Protein AF-A0A059A2Z6-F1 (afdb_monomer_lite)

Structure (mmCIF, N/CA/C/O backbone):
data_AF-A0A059A2Z6-F1
#
_entry.id   AF-A0A059A2Z6-F1
#
loop_
_atom_site.group_PDB
_atom_site.id
_atom_site.type_symbol
_atom_site.label_atom_id
_atom_site.label_alt_id
_atom_site.label_comp_id
_atom_site.label_asym_id
_atom_site.label_entity_id
_atom_site.label_seq_id
_atom_site.pdbx_PDB_ins_code
_atom_site.Cartn_x
_atom_site.Cartn_y
_atom_site.Cartn_z
_atom_site.occupancy
_atom_site.B_iso_or_equiv
_atom_site.auth_seq_id
_atom_site.auth_comp_id
_atom_site.auth_asym_id
_atom_site.auth_atom_id
_atom_site.pdbx_PDB_model_num
ATOM 1 N N . VAL A 1 1 ? 1.354 -8.937 13.879 1.00 47.44 1 VAL A N 1
ATOM 2 C CA . VAL A 1 1 ? 1.872 -7.992 12.857 1.00 47.44 1 VAL A CA 1
ATOM 3 C C . VAL A 1 1 ? 2.363 -6.751 13.566 1.00 47.44 1 VAL A C 1
ATOM 5 O O . VAL A 1 1 ? 1.602 -6.152 14.314 1.00 47.44 1 VAL A O 1
ATOM 8 N N . ASN A 1 2 ? 3.635 -6.414 13.398 1.00 46.47 2 ASN A N 1
ATOM 9 C CA . ASN A 1 2 ? 4.241 -5.277 14.074 1.00 46.47 2 ASN A CA 1
ATOM 10 C C . ASN A 1 2 ? 3.939 -3.980 13.314 1.00 46.47 2 ASN A C 1
ATOM 12 O O . ASN A 1 2 ? 4.102 -3.953 12.096 1.00 46.47 2 ASN A O 1
ATOM 16 N N . ALA A 1 3 ? 3.534 -2.911 14.006 1.00 49.19 3 ALA A N 1
ATOM 17 C CA . ALA A 1 3 ? 3.268 -1.623 13.366 1.00 49.19 3 ALA A CA 1
ATOM 18 C C . ALA A 1 3 ? 4.545 -1.077 12.713 1.00 49.19 3 ALA A C 1
ATOM 20 O O . ALA A 1 3 ? 5.536 -0.798 13.398 1.00 49.19 3 ALA A O 1
ATOM 21 N N . GLU A 1 4 ? 4.517 -0.926 11.391 1.00 58.28 4 GLU A N 1
ATOM 22 C CA . GLU A 1 4 ? 5.668 -0.497 10.611 1.00 58.28 4 GLU A CA 1
ATOM 23 C C . GLU A 1 4 ? 6.096 0.925 11.022 1.00 58.28 4 GLU A C 1
ATOM 25 O O . GLU A 1 4 ? 5.233 1.793 11.167 1.00 58.28 4 GLU A O 1
ATOM 30 N N . PRO A 1 5 ? 7.400 1.217 11.217 1.00 49.59 5 PRO A N 1
ATOM 31 C CA . PRO A 1 5 ? 7.840 2.497 11.786 1.00 49.59 5 PRO A CA 1
ATOM 32 C C . PRO A 1 5 ? 7.308 3.728 11.040 1.00 49.59 5 PRO A C 1
ATOM 34 O O . PRO A 1 5 ? 7.065 4.762 11.653 1.00 49.59 5 PRO A O 1
ATOM 37 N N . ARG A 1 6 ? 7.088 3.599 9.724 1.00 55.12 6 ARG A N 1
ATOM 38 C CA . ARG A 1 6 ? 6.582 4.666 8.846 1.00 55.12 6 ARG A CA 1
ATOM 39 C C . ARG A 1 6 ? 5.076 4.917 8.993 1.00 55.12 6 ARG A C 1
ATOM 41 O O . ARG A 1 6 ? 4.639 6.046 8.793 1.00 55.12 6 ARG A O 1
ATOM 48 N N . LEU A 1 7 ? 4.301 3.907 9.401 1.00 54.97 7 LEU A N 1
ATOM 49 C CA . LEU A 1 7 ? 2.871 4.051 9.710 1.00 54.97 7 LEU A CA 1
ATOM 50 C C . LEU A 1 7 ? 2.647 4.807 11.027 1.00 54.97 7 LEU A C 1
ATOM 52 O O . LEU A 1 7 ? 1.598 5.415 11.221 1.00 54.97 7 LEU A O 1
ATOM 56 N N . ARG A 1 8 ? 3.642 4.822 11.923 1.00 56.38 8 ARG A N 1
ATOM 57 C CA . ARG A 1 8 ? 3.562 5.548 13.201 1.00 56.38 8 ARG A CA 1
ATOM 58 C C . ARG A 1 8 ? 3.676 7.063 13.031 1.00 56.38 8 ARG A C 1
ATOM 60 O O . ARG A 1 8 ? 3.083 7.808 13.804 1.00 56.38 8 ARG A O 1
ATOM 67 N N . THR A 1 9 ? 4.429 7.514 12.028 1.00 55.09 9 THR A N 1
ATOM 68 C CA . THR A 1 9 ? 4.704 8.938 11.773 1.00 55.09 9 THR A CA 1
ATOM 69 C C . THR A 1 9 ? 3.816 9.556 10.691 1.00 55.09 9 THR A C 1
ATOM 71 O O . THR A 1 9 ? 3.847 10.770 10.538 1.00 55.09 9 THR A O 1
ATOM 74 N N . GLY A 1 10 ? 3.007 8.757 9.980 1.00 51.88 10 GLY A N 1
ATOM 75 C CA . GLY A 1 10 ? 1.972 9.256 9.064 1.00 51.88 10 GLY A CA 1
ATOM 76 C C . GLY A 1 10 ? 2.484 9.731 7.702 1.00 51.88 10 GLY A C 1
ATOM 77 O O . GLY A 1 10 ? 2.042 10.764 7.212 1.00 51.88 10 GLY A O 1
ATOM 78 N N . PHE A 1 11 ? 3.420 9.012 7.077 1.00 58.69 11 PHE A N 1
ATOM 79 C CA . PHE A 1 11 ? 3.908 9.404 5.751 1.00 58.69 11 PHE A CA 1
ATOM 80 C C . PHE A 1 11 ? 2.997 8.894 4.632 1.00 58.69 11 PHE A C 1
ATOM 82 O O . PHE A 1 11 ? 3.189 7.792 4.122 1.00 58.69 11 PHE A O 1
ATOM 89 N N . PHE A 1 12 ? 2.061 9.741 4.212 1.00 73.62 12 PHE A N 1
ATOM 90 C CA . PHE A 1 12 ? 1.531 9.725 2.853 1.00 73.62 12 PHE A CA 1
ATOM 91 C C . PHE A 1 12 ? 1.995 11.013 2.188 1.00 73.62 12 PHE A C 1
ATOM 93 O O . PHE A 1 12 ? 1.642 12.100 2.636 1.00 73.62 12 PHE A O 1
ATOM 100 N N . SER A 1 13 ? 2.833 10.893 1.165 1.00 84.00 13 SER A N 1
ATOM 101 C CA . SER A 1 13 ? 3.281 12.033 0.374 1.00 84.00 13 SER A CA 1
ATOM 102 C C . SER A 1 13 ? 2.698 11.920 -1.021 1.00 84.00 13 SER A C 1
ATOM 104 O O . SER A 1 13 ? 2.691 10.844 -1.616 1.00 84.00 13 SER A O 1
ATOM 106 N N . PHE A 1 14 ? 2.233 13.042 -1.543 1.00 88.50 14 PHE A N 1
ATOM 107 C CA . PHE A 1 14 ? 1.784 13.178 -2.911 1.00 88.50 14 PHE A CA 1
ATOM 108 C C . PHE A 1 14 ? 2.864 13.860 -3.736 1.00 88.50 14 PHE A C 1
ATOM 110 O O . PHE A 1 14 ? 3.376 14.912 -3.348 1.00 88.50 14 PHE A O 1
ATOM 117 N N . LEU A 1 15 ? 3.163 13.277 -4.890 1.00 89.25 15 LEU A N 1
ATOM 118 C CA . LEU A 1 15 ? 4.023 13.860 -5.908 1.00 89.25 15 LEU A CA 1
ATOM 119 C C . LEU A 1 15 ? 3.230 13.969 -7.206 1.00 89.25 15 LEU A C 1
ATOM 121 O O . LEU A 1 15 ? 2.569 13.014 -7.609 1.00 89.25 15 LEU A O 1
ATOM 125 N N . GLN A 1 16 ? 3.328 15.116 -7.872 1.00 87.50 16 GLN A N 1
ATOM 126 C CA . GLN A 1 16 ? 2.891 15.262 -9.258 1.00 87.50 16 GLN A CA 1
ATOM 127 C C . GLN A 1 16 ? 4.102 15.474 -10.146 1.00 87.50 16 GLN A C 1
ATOM 129 O O . GLN A 1 16 ? 5.016 16.210 -9.784 1.00 87.50 16 GLN A O 1
ATOM 134 N N . SER A 1 17 ? 4.074 14.897 -11.347 1.00 87.56 17 SER A N 1
ATOM 135 C CA . SER A 1 17 ? 5.140 15.118 -12.327 1.00 87.56 17 SER A CA 1
ATOM 136 C C . SER A 1 17 ? 5.313 16.600 -12.672 1.00 87.56 17 SER A C 1
ATOM 138 O O . SER A 1 17 ? 6.428 17.023 -12.933 1.00 87.56 17 SER A O 1
ATOM 140 N N . SER A 1 18 ? 4.240 17.398 -12.639 1.00 89.44 18 SER A N 1
ATOM 141 C CA . SER A 1 18 ? 4.289 18.850 -12.864 1.00 89.44 18 SER A CA 1
ATOM 142 C C . SER A 1 18 ? 5.036 19.622 -11.771 1.00 89.44 18 SER A C 1
ATOM 144 O O . SER A 1 18 ? 5.461 20.746 -12.011 1.00 89.44 18 SER A O 1
ATOM 146 N N . MET A 1 19 ? 5.205 19.036 -10.580 1.00 86.88 19 MET A N 1
ATOM 147 C CA . MET A 1 19 ? 5.976 19.615 -9.472 1.00 86.88 19 MET A CA 1
ATOM 148 C C . MET A 1 19 ? 7.471 19.281 -9.567 1.00 86.88 19 MET A C 1
ATOM 150 O O . MET A 1 19 ? 8.264 19.803 -8.786 1.00 86.88 19 MET A O 1
ATOM 154 N N . LEU A 1 20 ? 7.855 18.387 -10.482 1.00 91.56 20 LEU A N 1
ATOM 155 C CA . LEU A 1 20 ? 9.206 17.856 -10.589 1.00 91.56 20 LEU A CA 1
ATOM 156 C C . LEU A 1 20 ? 9.884 18.375 -11.852 1.00 91.56 20 LEU A C 1
ATOM 158 O O . LEU A 1 20 ? 9.340 18.311 -12.953 1.00 91.56 20 LEU A O 1
ATOM 162 N N . ALA A 1 21 ? 11.125 18.829 -11.701 1.00 91.75 21 ALA A N 1
ATOM 163 C CA . ALA A 1 21 ? 11.986 19.018 -12.855 1.00 91.75 21 ALA A CA 1
ATOM 164 C C . ALA A 1 21 ? 12.407 17.637 -13.397 1.00 91.75 21 ALA A C 1
ATOM 166 O O . ALA A 1 21 ? 12.657 16.740 -12.585 1.00 91.75 21 ALA A O 1
ATOM 167 N N . PRO A 1 22 ? 12.573 17.450 -14.721 1.00 91.75 22 PRO A N 1
ATOM 168 C CA . PRO A 1 22 ? 12.919 16.147 -15.302 1.00 91.75 22 PRO A CA 1
ATOM 169 C C . PRO A 1 22 ? 14.149 15.478 -14.669 1.00 91.75 22 PRO A C 1
ATOM 171 O O . PRO A 1 22 ? 14.171 14.270 -14.477 1.00 91.75 22 PRO A O 1
ATOM 174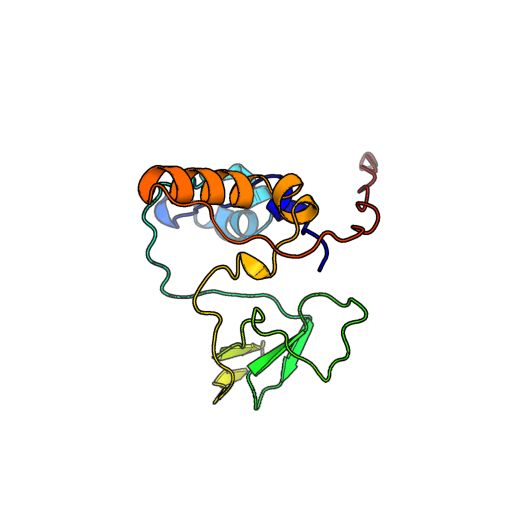 N N . HIS A 1 23 ? 15.145 16.271 -14.266 1.00 92.75 23 HIS A N 1
ATOM 175 C CA . HIS A 1 23 ? 16.377 15.785 -13.633 1.00 92.75 23 HIS A CA 1
ATOM 1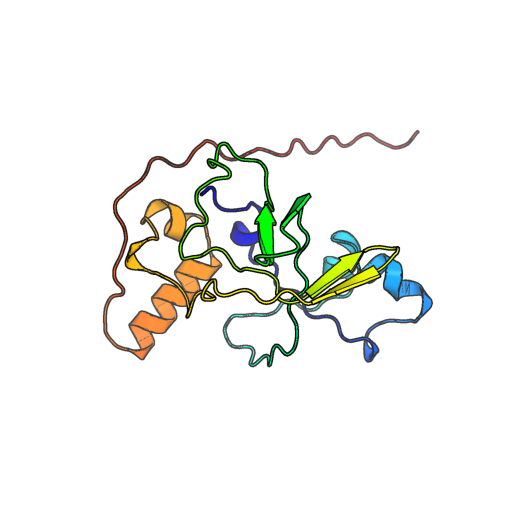76 C C . HIS A 1 23 ? 16.213 15.362 -12.160 1.00 92.75 23 HIS A C 1
ATOM 178 O O . HIS A 1 23 ? 17.131 14.791 -11.586 1.00 92.75 23 HIS A O 1
ATOM 184 N N . SER A 1 24 ? 15.077 15.670 -11.528 1.00 92.88 24 SER A N 1
ATOM 185 C CA . SER A 1 24 ? 14.806 15.373 -10.111 1.00 92.88 24 SER A CA 1
ATOM 186 C C . SER A 1 24 ? 13.960 14.116 -9.895 1.00 92.88 24 SER A C 1
ATOM 188 O O . SER A 1 24 ? 13.736 13.729 -8.750 1.00 92.88 24 SER A O 1
ATOM 190 N N . VAL A 1 25 ? 13.494 13.471 -10.972 1.00 92.00 25 VAL A N 1
ATOM 191 C CA . VAL A 1 25 ? 12.565 12.330 -10.902 1.00 92.00 25 VAL A CA 1
ATOM 192 C C . VAL A 1 25 ? 13.170 11.163 -10.119 1.00 92.00 25 VAL A C 1
ATOM 194 O O . VAL A 1 25 ? 12.535 10.663 -9.191 1.00 92.00 25 VAL A O 1
ATOM 197 N N . ASP A 1 26 ? 14.418 10.796 -10.408 1.00 91.75 26 ASP A N 1
ATOM 198 C CA . ASP A 1 26 ? 15.099 9.694 -9.718 1.00 91.75 26 ASP A CA 1
ATOM 199 C C . ASP A 1 26 ? 15.281 9.978 -8.221 1.00 91.75 26 ASP A C 1
ATOM 201 O O . ASP A 1 26 ? 15.036 9.109 -7.380 1.00 91.75 26 ASP A O 1
ATOM 205 N N . GLU A 1 27 ? 15.646 11.216 -7.862 1.00 93.06 27 GLU A N 1
ATOM 206 C CA . GLU A 1 27 ? 15.748 11.631 -6.459 1.00 93.06 27 GLU A CA 1
ATOM 207 C C . GLU A 1 27 ? 14.375 11.547 -5.778 1.00 93.06 27 GLU A C 1
ATOM 209 O O . GLU A 1 27 ? 14.272 10.997 -4.677 1.00 93.06 27 GLU A O 1
ATOM 214 N N . ALA A 1 28 ? 13.318 12.038 -6.432 1.00 91.50 28 ALA A N 1
ATOM 215 C CA . ALA A 1 28 ? 11.952 12.063 -5.913 1.00 91.50 28 ALA A CA 1
ATOM 216 C C . ALA A 1 28 ? 11.381 10.661 -5.630 1.00 91.50 28 ALA A C 1
ATOM 218 O O . ALA A 1 28 ? 10.573 10.511 -4.712 1.00 91.50 28 ALA A O 1
ATOM 219 N N . CYS A 1 29 ? 11.847 9.627 -6.336 1.00 88.56 29 CYS A N 1
ATOM 220 C CA . CYS A 1 29 ? 11.500 8.226 -6.076 1.00 88.56 29 CYS A CA 1
ATOM 221 C C . CYS A 1 29 ? 12.176 7.627 -4.824 1.00 88.56 29 CYS A C 1
ATOM 223 O O . CYS A 1 29 ? 11.866 6.500 -4.431 1.00 88.56 29 CYS A O 1
ATOM 225 N N . THR A 1 30 ? 13.078 8.354 -4.156 1.00 88.38 30 THR A N 1
ATOM 226 C CA . THR A 1 30 ? 13.700 7.919 -2.896 1.00 88.38 30 THR A CA 1
ATOM 227 C C . THR A 1 30 ? 12.901 8.370 -1.671 1.00 88.38 30 THR A C 1
ATOM 229 O O . THR A 1 30 ? 12.128 9.325 -1.711 1.00 88.38 30 THR A O 1
ATOM 232 N N . SER A 1 31 ? 13.140 7.749 -0.509 1.00 83.38 31 SER A N 1
ATOM 233 C CA . SER A 1 31 ? 12.490 8.189 0.736 1.00 83.38 31 SER A CA 1
ATOM 234 C C . SER A 1 31 ? 12.883 9.598 1.185 1.00 83.38 31 SER A C 1
ATOM 236 O O . SER A 1 31 ? 12.148 10.207 1.954 1.00 83.38 31 SER A O 1
ATOM 238 N N . VAL A 1 32 ? 14.055 10.086 0.769 1.00 86.19 32 VAL A N 1
ATOM 239 C CA . VAL A 1 32 ? 14.504 11.451 1.078 1.00 86.19 32 VAL A CA 1
ATOM 240 C C . VAL A 1 32 ? 13.868 12.428 0.096 1.00 86.19 32 VAL A C 1
ATOM 242 O O . VAL A 1 32 ? 13.287 13.423 0.522 1.00 86.19 32 VAL A O 1
ATOM 245 N N . GLY A 1 33 ? 13.894 12.112 -1.200 1.00 90.38 33 GLY A N 1
ATOM 246 C CA . GLY A 1 33 ? 13.287 12.958 -2.221 1.00 90.38 33 GLY A CA 1
ATOM 247 C C . GLY A 1 33 ? 11.777 13.092 -2.060 1.00 90.38 33 GLY A C 1
ATOM 248 O O . GLY A 1 33 ? 11.270 14.204 -2.125 1.00 90.38 33 GLY A O 1
ATOM 249 N N . VAL A 1 34 ? 11.048 12.022 -1.730 1.00 86.88 34 VAL A N 1
ATOM 250 C CA . VAL A 1 34 ? 9.596 12.121 -1.489 1.00 86.88 34 VAL A CA 1
ATOM 251 C C . VAL A 1 34 ? 9.251 13.026 -0.294 1.00 86.88 34 VAL A C 1
ATOM 253 O O . VAL A 1 34 ? 8.193 13.649 -0.277 1.00 86.88 34 VAL A O 1
ATOM 256 N N . ALA A 1 35 ? 10.139 13.136 0.700 1.00 85.31 35 ALA A N 1
ATOM 257 C CA . ALA A 1 35 ? 9.968 14.054 1.827 1.00 85.31 35 ALA A CA 1
ATOM 258 C C . ALA A 1 35 ? 10.332 15.506 1.469 1.00 85.31 35 ALA A C 1
ATOM 260 O O . ALA A 1 35 ? 9.817 16.433 2.085 1.00 85.31 35 ALA A O 1
ATOM 261 N N . LYS A 1 36 ? 11.222 15.695 0.488 1.00 89.00 36 LYS A N 1
ATOM 262 C CA . LYS A 1 36 ? 11.686 17.000 -0.002 1.00 89.00 36 LYS A CA 1
ATOM 263 C C . LYS A 1 36 ? 10.720 17.619 -1.014 1.00 89.00 36 LYS A C 1
ATOM 265 O O . LYS A 1 36 ? 10.429 18.805 -0.929 1.00 89.00 36 LYS A O 1
ATOM 270 N N . TYR A 1 37 ? 10.255 16.822 -1.972 1.00 90.06 37 TYR A N 1
ATOM 271 C CA . TYR A 1 37 ? 9.442 17.271 -3.105 1.00 90.06 37 TYR A CA 1
ATOM 272 C C . TYR A 1 37 ? 7.948 16.996 -2.923 1.00 90.06 37 TYR A C 1
ATOM 274 O O . TYR A 1 37 ? 7.121 17.611 -3.591 1.00 90.06 37 TYR A O 1
ATOM 282 N N . GLY A 1 38 ? 7.591 16.044 -2.059 1.00 89.12 38 GLY A N 1
ATOM 283 C CA . GLY A 1 38 ? 6.205 15.645 -1.858 1.00 89.12 38 GLY A CA 1
ATOM 284 C C . GLY A 1 38 ? 5.467 16.573 -0.906 1.00 89.12 38 GLY A C 1
ATOM 285 O O . GLY A 1 38 ? 6.033 17.068 0.067 1.00 89.12 38 GLY A O 1
ATOM 286 N N . ARG A 1 39 ? 4.165 16.746 -1.142 1.00 87.19 39 ARG A N 1
ATOM 287 C CA . ARG A 1 39 ? 3.262 17.340 -0.147 1.00 87.19 39 ARG A CA 1
ATOM 288 C C . ARG A 1 39 ? 2.682 16.240 0.748 1.00 87.19 39 ARG A C 1
ATOM 290 O O . ARG A 1 39 ? 2.322 15.187 0.222 1.00 87.19 39 ARG A O 1
ATOM 297 N N . PRO A 1 40 ? 2.551 16.443 2.065 1.00 84.06 40 PRO A N 1
ATOM 298 C CA . PRO A 1 40 ? 1.851 15.489 2.915 1.00 84.06 40 PRO A CA 1
ATOM 299 C C . PRO A 1 40 ? 0.365 15.403 2.533 1.00 84.06 40 PRO A C 1
ATOM 301 O O . PRO A 1 40 ? -0.250 16.400 2.154 1.00 84.06 40 PRO A O 1
ATOM 304 N N . ILE A 1 41 ? -0.204 14.207 2.651 1.00 85.00 41 ILE A N 1
ATOM 305 C CA . ILE A 1 41 ? -1.627 13.913 2.467 1.00 85.00 41 ILE A CA 1
ATOM 306 C C . ILE A 1 41 ? -2.250 13.619 3.834 1.00 85.00 41 ILE A C 1
ATOM 308 O O . ILE A 1 41 ? -1.729 12.802 4.596 1.00 85.00 41 ILE A O 1
ATOM 312 N N . GLY A 1 42 ? -3.382 14.264 4.123 1.00 82.12 42 GLY A N 1
ATOM 313 C CA . GLY A 1 42 ? -4.221 13.973 5.289 1.00 82.12 42 GLY A CA 1
ATOM 314 C C . GLY A 1 42 ? -5.409 13.062 4.962 1.00 82.12 42 GLY A C 1
ATOM 315 O O . GLY A 1 42 ? -5.688 12.775 3.801 1.00 82.12 42 GLY A O 1
ATOM 316 N N . LEU A 1 43 ? -6.150 12.647 5.995 1.00 83.62 43 LEU A N 1
ATOM 317 C CA . LEU A 1 43 ? -7.341 11.787 5.866 1.00 83.62 43 LEU A CA 1
ATOM 318 C C . LEU A 1 43 ? -8.525 12.439 5.131 1.00 83.62 43 LEU A C 1
ATOM 320 O O . LEU A 1 43 ? -9.454 11.740 4.735 1.00 83.62 43 LEU A O 1
ATOM 324 N N . ASP A 1 44 ? -8.521 13.763 4.984 1.00 83.75 44 ASP A N 1
ATOM 325 C CA . ASP A 1 44 ? -9.587 14.516 4.309 1.00 83.75 44 ASP A CA 1
ATOM 326 C C . ASP A 1 44 ? -9.348 14.669 2.800 1.00 83.75 44 ASP A C 1
ATOM 328 O O . ASP A 1 44 ? -10.230 15.117 2.065 1.00 83.75 44 ASP A O 1
ATOM 332 N N . GLU A 1 45 ? -8.158 14.298 2.324 1.00 85.50 45 GLU A N 1
ATOM 333 C CA . GLU A 1 45 ? -7.812 14.390 0.914 1.00 85.50 45 GLU A CA 1
ATOM 334 C C . GLU A 1 45 ? -8.602 13.354 0.102 1.00 85.50 45 GLU A C 1
ATOM 336 O O . GLU A 1 45 ? -8.593 12.156 0.389 1.00 85.50 45 GLU A O 1
ATOM 341 N N . LYS A 1 46 ? -9.256 13.805 -0.968 1.00 85.25 46 LYS A N 1
ATOM 342 C CA . LYS A 1 46 ? -9.980 12.922 -1.885 1.00 85.25 46 LYS A CA 1
ATOM 343 C C . LYS A 1 46 ? -9.046 12.474 -3.002 1.00 85.25 46 LYS A C 1
ATOM 345 O O . LYS A 1 46 ? -8.821 13.213 -3.956 1.00 85.25 46 LYS A O 1
ATOM 350 N N . ILE A 1 47 ? -8.514 11.260 -2.886 1.00 86.56 47 ILE A N 1
ATOM 351 C CA . ILE A 1 47 ? -7.613 10.666 -3.880 1.00 86.56 47 ILE A CA 1
ATOM 352 C C . ILE A 1 47 ? -8.305 9.488 -4.560 1.00 86.56 47 ILE A C 1
ATOM 354 O O . ILE A 1 47 ? -8.789 8.573 -3.896 1.00 86.56 47 ILE A O 1
ATOM 358 N N . LYS A 1 48 ? -8.303 9.488 -5.894 1.00 89.56 48 LYS A N 1
ATOM 359 C CA . LYS A 1 48 ? -8.619 8.300 -6.688 1.00 89.56 48 LYS A CA 1
ATOM 360 C C . LYS A 1 48 ? -7.335 7.496 -6.887 1.00 89.56 48 LYS A C 1
ATOM 362 O O . LYS A 1 48 ? -6.335 8.045 -7.342 1.00 89.56 48 LYS A O 1
ATOM 367 N N . VAL A 1 49 ? -7.362 6.214 -6.536 1.00 89.62 49 VAL A N 1
ATOM 368 C CA . VAL A 1 49 ? -6.233 5.298 -6.733 1.00 89.62 49 VAL A CA 1
ATOM 369 C C . VAL A 1 49 ? -6.557 4.376 -7.901 1.00 89.62 49 VAL A C 1
ATOM 371 O O . VAL A 1 49 ? -7.445 3.538 -7.789 1.00 89.62 49 VAL A O 1
ATOM 374 N N . ASP A 1 50 ? -5.840 4.537 -9.012 1.00 93.31 50 ASP A N 1
ATOM 375 C CA . ASP A 1 50 ? -5.988 3.674 -10.192 1.00 93.31 50 ASP A CA 1
ATOM 376 C C . ASP A 1 50 ? -5.032 2.466 -10.156 1.00 93.31 50 ASP A C 1
ATOM 378 O O . ASP A 1 50 ? -5.342 1.408 -10.697 1.00 93.31 50 ASP A O 1
ATOM 382 N N . LEU A 1 51 ? -3.876 2.605 -9.497 1.00 93.56 51 LEU A N 1
ATOM 383 C CA . LEU A 1 51 ? -2.854 1.563 -9.388 1.00 93.56 51 LEU A CA 1
ATOM 384 C C . LEU A 1 51 ? -2.137 1.647 -8.038 1.00 93.56 51 LEU A C 1
ATOM 386 O O . LEU A 1 51 ? -1.805 2.733 -7.565 1.00 93.56 51 LEU A O 1
ATOM 390 N N . ILE A 1 52 ? -1.838 0.486 -7.454 1.00 92.12 52 ILE A N 1
ATOM 391 C CA . ILE A 1 52 ? -0.977 0.362 -6.277 1.00 92.12 52 ILE A CA 1
ATOM 392 C C . ILE A 1 52 ? 0.254 -0.448 -6.676 1.00 92.12 52 ILE A C 1
ATOM 394 O O . ILE A 1 52 ? 0.139 -1.597 -7.096 1.00 92.12 52 ILE A O 1
ATOM 398 N N . VAL A 1 53 ? 1.438 0.140 -6.510 1.00 92.50 53 VAL A N 1
ATOM 399 C CA . VAL A 1 53 ? 2.712 -0.563 -6.695 1.00 92.50 53 VAL A CA 1
ATOM 400 C C . VAL A 1 53 ? 3.233 -0.979 -5.329 1.00 92.50 53 VAL A C 1
ATOM 402 O O . VAL A 1 53 ? 3.443 -0.136 -4.457 1.00 92.50 53 VAL A O 1
ATOM 405 N N . ILE A 1 54 ? 3.448 -2.281 -5.137 1.00 89.94 54 ILE A N 1
ATOM 406 C CA . ILE A 1 54 ? 3.913 -2.817 -3.859 1.00 89.94 54 ILE A CA 1
ATOM 407 C C . ILE A 1 54 ? 5.170 -3.656 -4.064 1.00 89.94 54 ILE A C 1
ATOM 409 O O . ILE A 1 54 ? 5.154 -4.673 -4.755 1.00 89.94 54 ILE A O 1
ATOM 413 N N . GLY A 1 55 ? 6.260 -3.253 -3.411 1.00 88.56 55 GLY A N 1
ATOM 414 C CA . GLY A 1 55 ? 7.486 -4.046 -3.366 1.00 88.56 55 GLY A CA 1
ATOM 415 C C . GLY A 1 55 ? 7.272 -5.355 -2.603 1.00 88.56 55 GLY A C 1
ATOM 416 O O . GLY A 1 55 ? 6.662 -5.361 -1.529 1.00 88.56 55 GLY A O 1
ATOM 417 N N . SER A 1 56 ? 7.779 -6.457 -3.152 1.00 89.00 56 SER A N 1
ATOM 418 C CA . SER A 1 56 ? 7.703 -7.804 -2.572 1.00 89.00 56 SER A CA 1
ATOM 419 C C . SER A 1 56 ? 9.090 -8.447 -2.595 1.00 89.00 56 SER A C 1
ATOM 421 O O . SER A 1 56 ? 9.852 -8.204 -3.526 1.00 89.00 56 SER A O 1
ATOM 423 N N . VAL A 1 57 ? 9.413 -9.265 -1.591 1.00 88.88 57 VAL A N 1
ATOM 424 C CA . VAL A 1 57 ? 10.629 -10.099 -1.586 1.00 88.88 57 VAL A CA 1
ATOM 425 C C . VAL A 1 57 ? 10.442 -11.299 -2.508 1.00 88.88 57 VAL A C 1
ATOM 427 O O . VAL A 1 57 ? 11.330 -11.627 -3.287 1.00 88.88 57 VAL A O 1
ATOM 430 N N . ALA A 1 58 ? 9.271 -11.930 -2.440 1.00 89.00 58 ALA A N 1
ATOM 431 C CA . ALA A 1 58 ? 8.887 -13.026 -3.317 1.00 89.00 58 ALA A CA 1
ATOM 432 C C . ALA A 1 58 ? 7.401 -12.925 -3.671 1.00 89.00 58 ALA A C 1
ATOM 434 O O . ALA A 1 58 ? 6.607 -12.369 -2.906 1.00 89.00 58 ALA A O 1
ATOM 435 N N . VAL A 1 59 ? 7.037 -13.470 -4.828 1.00 91.62 59 VAL A N 1
ATOM 436 C CA . VAL A 1 59 ? 5.658 -13.559 -5.318 1.00 91.62 59 VAL A CA 1
ATOM 437 C C . VAL A 1 59 ? 5.437 -14.916 -5.975 1.00 91.62 59 VAL A C 1
ATOM 439 O O . VAL A 1 59 ? 6.336 -15.441 -6.630 1.00 91.62 59 VAL A O 1
ATOM 442 N N . ASP A 1 60 ? 4.246 -15.476 -5.811 1.00 91.38 60 ASP A N 1
ATOM 443 C CA . ASP A 1 60 ? 3.801 -16.645 -6.559 1.00 91.38 60 ASP A CA 1
ATOM 444 C C . ASP A 1 60 ? 3.161 -16.180 -7.880 1.00 91.38 60 ASP A C 1
ATOM 446 O O . ASP A 1 60 ? 2.121 -15.513 -7.852 1.00 91.38 60 ASP A O 1
ATOM 450 N N . PRO A 1 61 ? 3.734 -16.527 -9.048 1.00 92.69 61 PRO A N 1
ATOM 451 C CA . PRO A 1 61 ? 3.208 -16.100 -10.341 1.00 92.69 61 PRO A CA 1
ATOM 452 C C . PRO A 1 61 ? 1.841 -16.700 -10.689 1.00 92.69 61 PRO A C 1
ATOM 454 O O . PRO A 1 61 ? 1.165 -16.178 -11.572 1.00 92.69 61 PRO A O 1
ATOM 457 N N . ARG A 1 62 ? 1.417 -17.786 -10.028 1.00 89.88 62 ARG A N 1
ATOM 458 C CA . ARG A 1 62 ? 0.127 -18.438 -10.296 1.00 89.88 62 ARG A CA 1
ATOM 459 C C . ARG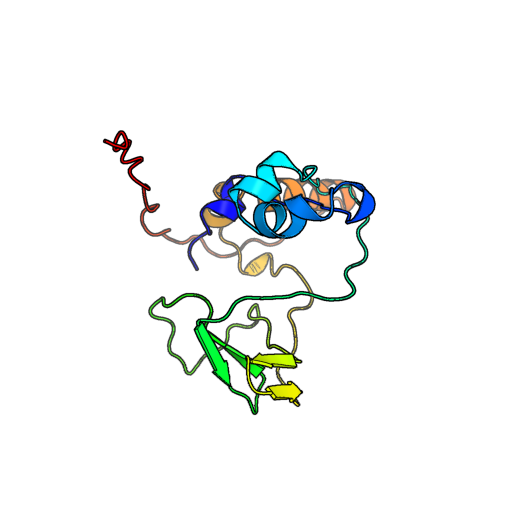 A 1 62 ? -0.993 -17.779 -9.508 1.00 89.88 62 ARG A C 1
ATOM 461 O O . ARG A 1 62 ? -2.044 -17.474 -10.061 1.00 89.88 62 ARG A O 1
ATOM 468 N N . THR A 1 63 ? -0.760 -17.579 -8.213 1.00 90.12 63 THR A N 1
ATOM 469 C CA . THR A 1 63 ? -1.792 -17.120 -7.276 1.00 90.12 63 THR A CA 1
ATOM 470 C C . THR A 1 63 ? -1.730 -15.625 -6.997 1.00 90.12 63 THR A C 1
ATOM 472 O O . THR A 1 63 ? -2.688 -15.083 -6.459 1.00 90.12 63 THR A O 1
ATOM 475 N N . GLY A 1 64 ? -0.627 -14.940 -7.309 1.00 91.62 64 GLY A N 1
ATOM 476 C CA . GLY A 1 64 ? -0.406 -13.553 -6.896 1.00 91.62 64 GLY A CA 1
ATOM 477 C C . GLY A 1 64 ? -0.157 -13.385 -5.395 1.00 91.62 64 GLY A C 1
ATOM 478 O O . GLY A 1 64 ? -0.075 -12.254 -4.913 1.00 91.62 64 GLY A O 1
ATOM 479 N N . ALA A 1 65 ? -0.017 -14.482 -4.641 1.00 90.56 65 ALA A N 1
ATOM 480 C CA . ALA A 1 65 ? 0.421 -14.435 -3.254 1.00 90.56 65 ALA A CA 1
ATOM 481 C C . ALA A 1 65 ? 1.793 -13.757 -3.167 1.00 90.56 65 ALA A C 1
ATOM 483 O O . ALA A 1 65 ? 2.668 -13.999 -4.001 1.00 90.56 65 ALA A O 1
ATOM 484 N N . ARG A 1 66 ? 2.000 -12.908 -2.159 1.00 88.94 66 ARG A N 1
ATOM 485 C CA . ARG A 1 66 ? 3.252 -12.164 -1.999 1.00 88.94 66 ARG A CA 1
ATOM 486 C C . ARG A 1 66 ? 3.797 -12.269 -0.587 1.00 88.94 66 ARG A C 1
ATOM 488 O O . ARG A 1 66 ? 3.055 -12.205 0.387 1.00 88.94 66 ARG A O 1
ATOM 495 N N . LEU A 1 67 ? 5.117 -12.330 -0.491 1.00 84.12 67 LEU A N 1
ATOM 496 C CA . LEU A 1 67 ? 5.862 -12.214 0.753 1.00 84.12 67 LEU A CA 1
ATOM 497 C C . LEU A 1 67 ? 6.568 -10.860 0.744 1.00 84.12 67 LEU A C 1
ATOM 499 O O . LEU A 1 67 ? 7.492 -10.625 -0.033 1.00 84.12 67 LEU A O 1
ATOM 503 N N . GLY A 1 68 ? 6.084 -9.937 1.574 1.00 74.44 68 GLY A N 1
ATOM 504 C CA . GLY A 1 68 ? 6.653 -8.596 1.693 1.00 74.44 68 GLY A CA 1
ATOM 505 C C . GLY A 1 68 ? 7.833 -8.566 2.656 1.00 74.44 68 GLY A C 1
ATOM 506 O O . GLY A 1 68 ? 8.976 -8.384 2.255 1.00 74.44 68 GLY A O 1
ATOM 507 N N . LYS A 1 69 ? 7.548 -8.735 3.946 1.00 67.25 69 LYS A N 1
ATOM 508 C CA . LYS A 1 69 ? 8.538 -8.667 5.020 1.00 67.25 69 LYS A CA 1
ATOM 509 C C . LYS A 1 69 ? 8.708 -10.048 5.625 1.00 67.25 69 LYS A C 1
ATOM 511 O O . LYS A 1 69 ? 7.720 -10.656 6.026 1.00 67.25 69 LYS A O 1
ATOM 516 N N . VAL A 1 70 ? 9.949 -10.521 5.694 1.00 54.59 70 VAL A N 1
ATOM 517 C CA . VAL A 1 70 ? 10.278 -11.799 6.329 1.00 54.59 70 VAL A CA 1
ATOM 518 C C . VAL A 1 70 ? 10.121 -11.625 7.841 1.00 54.59 70 VAL A C 1
ATOM 520 O O . VAL A 1 70 ? 11.005 -11.128 8.534 1.00 54.59 70 VAL A O 1
ATOM 523 N N . HIS A 1 71 ? 8.936 -11.946 8.335 1.00 54.62 71 HIS A N 1
ATOM 524 C CA . HIS A 1 71 ? 8.711 -12.336 9.721 1.00 54.62 71 HIS A CA 1
ATOM 525 C C . HIS A 1 71 ? 8.394 -13.833 9.717 1.00 54.62 71 HIS A C 1
ATOM 527 O O . HIS A 1 71 ? 8.121 -14.368 8.643 1.00 54.62 71 HIS A O 1
ATOM 533 N N . ASP A 1 72 ? 8.426 -14.492 10.878 1.00 46.88 72 ASP A N 1
ATOM 534 C CA . ASP A 1 72 ? 8.087 -15.916 11.063 1.00 46.88 72 ASP A CA 1
ATOM 535 C C . ASP A 1 72 ? 6.594 -16.197 10.785 1.00 46.88 72 ASP A C 1
ATOM 537 O O . ASP A 1 72 ? 5.840 -16.671 11.632 1.00 46.88 72 ASP A O 1
ATOM 541 N N . ILE A 1 73 ? 6.124 -15.814 9.603 1.00 53.12 73 ILE A N 1
ATOM 542 C CA . ILE A 1 73 ? 4.805 -16.103 9.078 1.00 53.12 73 ILE A CA 1
ATOM 543 C C . ILE A 1 73 ? 4.985 -17.395 8.287 1.00 53.12 73 ILE A C 1
ATOM 545 O O . ILE A 1 73 ? 5.796 -17.420 7.356 1.00 53.12 73 ILE A O 1
ATOM 549 N N . PRO A 1 74 ? 4.266 -18.472 8.641 1.00 53.56 74 PRO A N 1
ATOM 550 C CA . PRO A 1 74 ? 4.241 -19.666 7.820 1.00 53.56 74 PRO A CA 1
ATOM 551 C C . PRO A 1 74 ? 3.881 -19.263 6.391 1.00 53.56 74 PRO A C 1
ATOM 553 O O . PRO A 1 74 ? 2.831 -18.659 6.166 1.00 53.56 74 PRO A O 1
ATOM 556 N N . VAL A 1 75 ? 4.747 -19.607 5.434 1.00 52.03 75 VAL A N 1
ATOM 557 C CA . VAL A 1 75 ? 4.559 -19.341 3.992 1.00 52.03 75 VAL A CA 1
ATOM 558 C C . VAL A 1 75 ? 3.190 -19.845 3.502 1.00 52.03 75 VAL A C 1
ATOM 560 O O . VAL A 1 75 ? 2.642 -19.358 2.521 1.00 52.03 75 VAL A O 1
ATOM 563 N N . GLU A 1 76 ? 2.612 -20.786 4.244 1.00 55.72 76 GLU A N 1
ATOM 564 C CA . GLU A 1 76 ? 1.363 -21.486 3.980 1.00 55.72 76 GLU A CA 1
ATOM 565 C C . GLU A 1 76 ? 0.083 -20.704 4.331 1.00 55.72 76 GLU A C 1
ATOM 567 O O . GLU A 1 76 ? -1.007 -21.183 4.020 1.00 55.72 76 GLU A O 1
ATOM 572 N N . LYS A 1 77 ? 0.148 -19.531 4.985 1.00 66.50 77 LYS A N 1
ATOM 573 C CA . LYS A 1 77 ? -1.071 -18.796 5.383 1.00 66.50 77 LYS A CA 1
ATOM 574 C C . LYS A 1 77 ? -0.995 -17.304 5.089 1.00 66.50 77 LYS A C 1
ATOM 576 O O . LYS A 1 77 ? -0.554 -16.519 5.926 1.00 66.50 77 LYS A O 1
ATOM 581 N N . LEU A 1 78 ? -1.541 -16.923 3.934 1.00 72.06 78 LEU A N 1
ATOM 582 C CA . LEU A 1 78 ? -2.002 -15.556 3.712 1.00 72.06 78 LEU A CA 1
ATOM 583 C C . LEU A 1 78 ? -3.086 -15.208 4.733 1.00 72.06 78 LEU A C 1
ATOM 585 O O . LEU A 1 78 ? -4.010 -15.984 4.992 1.00 72.06 78 LEU A O 1
ATOM 589 N N . LEU A 1 79 ? -2.968 -14.025 5.312 1.00 80.88 79 LEU A N 1
ATOM 590 C CA . LEU A 1 79 ? -3.959 -13.458 6.206 1.00 80.88 79 LEU A CA 1
ATOM 591 C C . LEU A 1 79 ? -5.049 -12.774 5.378 1.00 80.88 79 LEU A C 1
ATOM 593 O O . LEU A 1 79 ? -4.813 -12.305 4.271 1.00 80.88 79 LEU A O 1
ATOM 597 N N . ILE A 1 80 ? -6.252 -12.637 5.940 1.00 84.31 80 ILE A N 1
ATOM 598 C CA . ILE A 1 80 ? -7.386 -12.006 5.234 1.00 84.31 80 ILE A CA 1
ATOM 599 C C . ILE A 1 80 ? -7.157 -10.528 4.865 1.00 84.31 80 ILE A C 1
ATOM 601 O O . ILE A 1 80 ? -7.949 -9.933 4.145 1.00 84.31 80 ILE A O 1
ATOM 605 N N . HIS A 1 81 ? -6.120 -9.917 5.437 1.00 84.94 81 HIS A N 1
ATOM 606 C CA . HIS A 1 81 ? -5.719 -8.538 5.185 1.00 84.94 81 HIS A CA 1
ATOM 607 C C . HIS A 1 81 ? -4.517 -8.436 4.238 1.00 84.94 81 HIS A C 1
ATOM 609 O O . HIS A 1 81 ? -4.080 -7.322 3.947 1.00 84.94 81 HIS A O 1
ATOM 615 N N . ASP A 1 82 ? -3.977 -9.565 3.770 1.00 85.81 82 ASP A N 1
ATOM 616 C CA . ASP A 1 82 ? -2.938 -9.566 2.750 1.00 85.81 82 ASP A CA 1
ATOM 617 C C . ASP A 1 82 ? -3.539 -9.217 1.389 1.00 85.81 82 ASP A C 1
ATOM 619 O O . ASP A 1 82 ? -4.648 -9.618 1.039 1.00 85.81 82 ASP A O 1
ATOM 623 N N . VAL A 1 83 ? -2.787 -8.443 0.611 1.00 89.69 83 VAL A N 1
ATOM 624 C CA . VAL A 1 83 ? -3.196 -7.995 -0.720 1.00 89.69 83 VAL A CA 1
ATOM 625 C C . VAL A 1 83 ? -2.453 -8.838 -1.758 1.00 89.69 83 VAL A C 1
ATOM 627 O O . VAL A 1 83 ? -1.229 -8.689 -1.856 1.00 89.69 83 VAL A O 1
ATOM 630 N N . PRO A 1 84 ? -3.136 -9.713 -2.522 1.00 91.75 84 PRO A N 1
ATOM 631 C CA . PRO A 1 84 ? -2.522 -10.389 -3.661 1.00 91.75 84 PRO A CA 1
ATOM 632 C C . PRO A 1 84 ? -2.222 -9.384 -4.782 1.00 91.75 84 PRO A C 1
ATOM 634 O O . PRO A 1 84 ? -2.885 -8.351 -4.898 1.00 91.75 84 PRO A O 1
ATOM 637 N N . VAL A 1 85 ? -1.224 -9.684 -5.613 1.00 94.00 85 VAL A N 1
ATOM 638 C CA . VAL A 1 85 ? -0.878 -8.862 -6.782 1.00 94.00 85 VAL A CA 1
ATOM 639 C C . VAL A 1 85 ? -1.548 -9.402 -8.036 1.00 94.00 85 VAL A C 1
ATOM 641 O O . VAL A 1 85 ? -1.476 -10.599 -8.293 1.00 94.00 85 VAL A O 1
ATOM 644 N N . ASP A 1 86 ? -2.153 -8.523 -8.835 1.00 95.50 86 ASP A N 1
ATOM 645 C CA . ASP A 1 86 ? -2.730 -8.883 -10.143 1.00 95.50 86 ASP A CA 1
ATOM 646 C C . ASP A 1 86 ? -1.675 -8.883 -11.260 1.00 95.50 86 ASP A C 1
ATOM 648 O O . ASP A 1 86 ? -1.831 -9.542 -12.283 1.00 95.50 86 ASP A O 1
ATOM 652 N N . VAL A 1 87 ? -0.596 -8.117 -11.079 1.00 96.94 87 VAL A N 1
ATOM 653 C CA . VAL A 1 87 ? 0.475 -7.946 -12.065 1.00 96.94 87 VAL A CA 1
ATOM 654 C C . VAL A 1 87 ? 1.824 -8.024 -11.365 1.00 96.94 87 VAL A C 1
ATOM 656 O O . VAL A 1 87 ? 2.050 -7.378 -10.341 1.00 96.94 87 VAL A O 1
ATOM 659 N N . ILE A 1 88 ? 2.736 -8.798 -11.942 1.00 96.81 88 ILE A N 1
ATOM 660 C CA . ILE A 1 88 ? 4.124 -8.919 -11.513 1.00 96.81 88 ILE A CA 1
ATOM 661 C C . ILE A 1 88 ? 5.001 -8.353 -12.625 1.00 96.81 88 ILE A C 1
ATOM 663 O O . ILE A 1 88 ? 5.044 -8.897 -13.727 1.00 96.81 88 ILE A O 1
ATOM 667 N N . CYS A 1 89 ? 5.732 -7.284 -12.324 1.00 96.56 89 CYS A N 1
ATOM 668 C CA . CYS A 1 89 ? 6.699 -6.690 -13.241 1.00 96.56 89 CYS A CA 1
ATOM 669 C C . CYS A 1 89 ? 8.117 -7.094 -12.829 1.00 96.56 89 CYS A C 1
ATOM 671 O O . CYS A 1 89 ? 8.546 -6.815 -11.710 1.00 96.56 89 CYS A O 1
ATOM 673 N N . THR A 1 90 ? 8.847 -7.729 -13.740 1.00 95.00 90 THR A N 1
ATOM 674 C CA . THR A 1 90 ? 10.265 -8.091 -13.583 1.00 95.00 90 THR A CA 1
ATOM 675 C C . THR A 1 90 ? 11.086 -7.465 -14.717 1.00 95.00 90 THR A C 1
ATOM 677 O O . THR A 1 90 ? 10.496 -7.070 -15.723 1.00 95.00 90 THR A O 1
ATOM 680 N N . PRO A 1 91 ? 12.431 -7.393 -14.620 1.00 97.00 91 PRO A N 1
ATOM 681 C CA . PRO A 1 91 ? 13.251 -6.842 -15.703 1.00 97.00 91 PRO A CA 1
ATOM 682 C C . PRO A 1 91 ? 13.080 -7.543 -17.058 1.00 97.00 91 PRO A C 1
ATOM 684 O O . PRO A 1 91 ? 13.339 -6.934 -18.089 1.00 97.00 91 PRO A O 1
ATOM 687 N N . THR A 1 92 ? 12.670 -8.816 -17.067 1.00 96.88 92 THR A N 1
ATOM 688 C CA . THR A 1 92 ? 12.582 -9.633 -18.287 1.00 96.88 9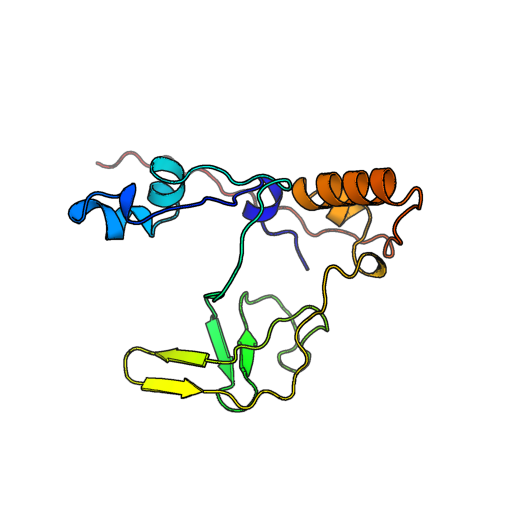2 THR A CA 1
ATOM 689 C C . THR A 1 92 ? 11.158 -9.861 -18.778 1.00 96.88 92 THR A C 1
ATOM 691 O O . THR A 1 92 ? 10.974 -10.180 -19.948 1.00 96.88 92 THR A O 1
ATOM 694 N N . GLN A 1 93 ? 10.151 -9.730 -17.914 1.00 96.62 93 GLN A N 1
ATOM 695 C CA . GLN A 1 93 ? 8.764 -10.021 -18.273 1.00 96.62 93 GLN A CA 1
ATOM 696 C C . GLN A 1 93 ? 7.751 -9.394 -17.316 1.00 96.62 93 GLN A C 1
ATOM 698 O O . GLN A 1 93 ? 8.037 -9.131 -16.142 1.00 96.62 93 GLN A O 1
ATOM 703 N N . VAL A 1 94 ? 6.532 -9.244 -17.826 1.00 97.75 94 VAL A N 1
ATOM 704 C CA . VAL A 1 94 ? 5.337 -8.892 -17.059 1.00 97.75 94 VAL A CA 1
ATOM 705 C C . VAL A 1 94 ? 4.423 -10.112 -17.014 1.00 97.75 94 VAL A C 1
ATOM 707 O O . VAL A 1 94 ? 4.138 -10.710 -18.049 1.00 97.75 94 VAL A O 1
ATOM 710 N N . ILE A 1 95 ? 3.974 -10.486 -15.819 1.00 97.31 95 ILE A N 1
ATOM 711 C CA . ILE A 1 95 ? 3.101 -11.638 -15.586 1.00 97.31 95 ILE A CA 1
ATOM 712 C C . ILE A 1 95 ? 1.790 -11.122 -15.003 1.00 97.31 95 ILE A C 1
ATOM 714 O O . ILE A 1 95 ? 1.791 -10.475 -13.958 1.00 97.31 95 ILE A O 1
ATOM 718 N N . PHE A 1 96 ? 0.677 -11.425 -15.661 1.00 97.25 96 PHE A N 1
ATOM 719 C CA . PHE A 1 96 ? -0.657 -11.199 -15.114 1.00 97.25 96 PHE A CA 1
ATOM 720 C C . PHE A 1 96 ? -1.065 -12.431 -14.317 1.00 97.25 96 PHE A C 1
ATOM 722 O O . PHE A 1 96 ? -1.024 -13.549 -14.833 1.00 97.25 96 PHE A O 1
ATOM 729 N N . THR A 1 97 ? -1.415 -12.236 -13.053 1.00 92.88 97 THR A N 1
ATOM 730 C CA . THR A 1 97 ? -1.866 -13.325 -12.194 1.00 92.88 97 THR A CA 1
ATOM 731 C C . THR A 1 97 ? -3.372 -13.501 -12.369 1.00 92.88 97 THR A C 1
ATOM 733 O O . THR A 1 97 ? -4.114 -12.539 -12.554 1.00 92.88 97 THR A O 1
ATOM 736 N N . ASN A 1 98 ? -3.844 -14.743 -12.283 1.00 89.25 98 ASN A N 1
ATOM 737 C CA . ASN A 1 98 ? -5.274 -15.050 -12.231 1.00 89.25 98 ASN A CA 1
ATOM 738 C C . ASN A 1 98 ? -5.660 -15.346 -10.781 1.00 89.25 98 ASN A C 1
ATOM 740 O O . ASN A 1 98 ? -6.127 -16.438 -10.456 1.00 89.25 98 ASN A O 1
ATOM 744 N N . THR A 1 99 ? -5.365 -14.400 -9.885 1.00 88.06 99 THR A N 1
ATOM 745 C CA . THR A 1 99 ? -5.582 -14.601 -8.454 1.00 88.06 99 THR A CA 1
ATOM 746 C C . THR A 1 99 ? -7.064 -14.807 -8.142 1.00 88.06 99 THR A C 1
ATOM 748 O O . THR A 1 99 ? -7.917 -13.999 -8.499 1.00 88.06 99 THR A O 1
ATOM 751 N N . SER A 1 100 ? -7.380 -15.900 -7.449 1.00 88.50 100 SER A N 1
ATOM 752 C CA . SER A 1 100 ? -8.699 -16.132 -6.852 1.00 88.50 100 SER A CA 1
ATOM 753 C C . SER A 1 100 ? -8.759 -15.673 -5.392 1.00 88.50 100 SER A C 1
ATOM 755 O O . SER A 1 100 ? -9.765 -15.885 -4.716 1.00 88.50 100 SER A O 1
ATOM 757 N N . ILE A 1 101 ? -7.666 -15.103 -4.874 1.00 88.75 101 ILE A N 1
ATOM 758 C CA . ILE A 1 101 ? -7.578 -14.637 -3.494 1.00 88.75 101 ILE A CA 1
ATOM 759 C C . ILE A 1 101 ? -8.313 -13.292 -3.413 1.00 88.75 101 ILE A C 1
ATOM 761 O O . ILE A 1 101 ? -7.986 -12.368 -4.163 1.00 88.75 101 ILE A O 1
ATOM 765 N N . PRO A 1 102 ? -9.309 -13.142 -2.524 1.00 89.94 102 PRO A N 1
ATOM 766 C CA . PRO A 1 102 ? -10.036 -11.890 -2.403 1.00 89.94 102 PRO A CA 1
ATOM 767 C C . PRO A 1 102 ? -9.137 -10.804 -1.811 1.00 89.94 102 PRO A C 1
ATOM 769 O O . PRO A 1 102 ? -8.416 -11.027 -0.838 1.00 89.94 102 PRO A O 1
ATOM 772 N N . LYS A 1 103 ? -9.225 -9.597 -2.370 1.00 90.81 103 LYS A N 1
ATOM 773 C CA . LYS A 1 103 ? -8.601 -8.412 -1.777 1.00 90.81 103 LYS A CA 1
ATOM 774 C C . LYS A 1 103 ? -9.374 -7.992 -0.522 1.00 90.81 103 LYS A C 1
ATOM 776 O O . LYS A 1 103 ? -10.609 -8.091 -0.514 1.00 90.81 103 LYS A O 1
ATOM 781 N N . PRO A 1 104 ? -8.687 -7.479 0.511 1.00 91.19 104 PRO A N 1
ATOM 782 C CA . PRO A 1 104 ? -9.359 -6.942 1.682 1.00 91.19 104 PRO A CA 1
ATOM 783 C C . PRO A 1 104 ? -10.305 -5.806 1.284 1.00 91.19 104 PRO A C 1
ATOM 785 O O . PRO A 1 104 ? -9.972 -4.969 0.448 1.00 91.19 104 PRO A O 1
ATOM 788 N N . GLN A 1 105 ? -11.491 -5.782 1.890 1.00 89.75 105 GLN A N 1
ATOM 789 C CA . GLN A 1 105 ? -12.556 -4.819 1.560 1.00 89.75 105 GLN A CA 1
ATOM 790 C C . GLN A 1 105 ? -12.483 -3.527 2.387 1.00 89.75 105 GLN A C 1
ATOM 792 O O . GLN A 1 105 ? -13.320 -2.641 2.247 1.00 89.75 105 GLN A O 1
ATOM 797 N N . GLY A 1 106 ? -11.493 -3.419 3.270 1.00 90.88 106 GLY A N 1
ATOM 798 C CA . GLY A 1 106 ? -11.318 -2.273 4.145 1.00 90.88 106 GLY A CA 1
ATOM 799 C C . GLY A 1 106 ? -10.525 -2.631 5.391 1.00 90.88 106 GLY A C 1
ATOM 800 O O . GLY A 1 106 ? -9.773 -3.608 5.422 1.00 90.88 106 GLY A O 1
ATOM 801 N N . ILE A 1 107 ? -10.702 -1.817 6.427 1.00 90.62 107 ILE A N 1
ATOM 802 C CA . ILE A 1 107 ? -10.058 -2.012 7.724 1.00 90.62 107 ILE A CA 1
ATOM 803 C C . ILE A 1 107 ? -10.908 -2.969 8.563 1.00 90.62 107 ILE A C 1
ATOM 805 O O . ILE A 1 107 ? -12.070 -2.696 8.854 1.00 90.62 107 ILE A O 1
ATOM 809 N N . TYR A 1 108 ? -10.304 -4.081 8.979 1.00 92.00 108 TYR A N 1
ATOM 810 C CA . TYR A 1 108 ? -10.899 -5.034 9.917 1.00 92.00 108 TYR A CA 1
ATOM 811 C C . TYR A 1 108 ? -10.651 -4.571 11.357 1.00 92.00 108 TYR A C 1
ATOM 813 O O . TYR A 1 108 ? -9.680 -4.987 11.994 1.00 92.00 108 TYR A O 1
ATOM 821 N N . TRP A 1 109 ? -11.489 -3.654 11.845 1.00 93.25 109 TRP A N 1
ATOM 822 C CA . TRP A 1 109 ? -11.354 -3.040 13.173 1.00 93.25 109 TRP A CA 1
ATOM 823 C C . TRP A 1 109 ? -11.356 -4.075 14.317 1.00 93.25 109 TRP A C 1
ATOM 825 O O . TRP A 1 109 ? -10.549 -3.983 15.239 1.00 93.25 109 TRP A O 1
ATOM 835 N N . ASP A 1 110 ? -12.125 -5.160 14.173 1.00 92.31 110 ASP A N 1
ATOM 836 C CA . ASP A 1 110 ? -12.172 -6.321 15.079 1.00 92.31 110 ASP A CA 1
ATOM 837 C C . ASP A 1 110 ? -10.836 -7.081 15.210 1.00 92.31 110 ASP A C 1
ATOM 839 O O . ASP A 1 110 ? -10.673 -7.923 16.092 1.00 92.31 110 ASP A O 1
ATOM 843 N N . LYS A 1 111 ? -9.870 -6.819 14.323 1.00 88.81 111 LYS A N 1
ATOM 844 C CA . LYS A 1 111 ? -8.537 -7.447 14.325 1.00 88.81 111 LYS A CA 1
ATOM 845 C C . LYS A 1 111 ? -7.431 -6.517 14.812 1.00 88.81 111 LYS A C 1
ATOM 847 O O . LYS A 1 111 ? -6.269 -6.933 14.891 1.00 88.81 111 LYS A O 1
ATOM 852 N N . LEU A 1 112 ? -7.762 -5.265 15.116 1.00 90.31 112 LEU A N 1
ATOM 853 C CA . LEU A 1 112 ? -6.825 -4.278 15.633 1.00 90.31 112 LEU A CA 1
ATOM 854 C C . LEU A 1 112 ? -6.924 -4.245 17.154 1.00 90.31 112 LEU A C 1
ATOM 856 O O . LEU A 1 112 ? -7.971 -3.918 17.697 1.00 90.31 112 LEU A O 1
ATOM 860 N N . SER A 1 113 ? -5.832 -4.583 17.839 1.00 90.75 113 SER A N 1
ATOM 861 C CA . SER A 1 113 ? -5.779 -4.464 19.294 1.00 90.75 113 SER A CA 1
ATOM 862 C C . SER A 1 113 ? -5.703 -2.988 19.722 1.00 90.75 113 SER A C 1
ATOM 864 O O . SER A 1 113 ? -5.192 -2.154 18.954 1.00 90.75 113 SER A O 1
ATOM 866 N N . PRO A 1 114 ? -6.098 -2.657 20.964 1.00 89.50 114 PRO A N 1
ATOM 867 C CA . PRO A 1 114 ? -5.944 -1.311 21.516 1.00 89.50 114 PRO A CA 1
ATOM 868 C C . PRO A 1 114 ? -4.497 -0.806 21.450 1.00 89.50 114 PRO A C 1
ATOM 870 O O . PRO A 1 114 ? -4.241 0.368 21.182 1.00 89.50 114 PRO A O 1
ATOM 873 N N . GLU A 1 115 ? -3.522 -1.697 21.642 1.00 89.06 115 GLU A N 1
ATOM 874 C CA . GLU A 1 115 ? -2.105 -1.346 21.599 1.00 89.06 115 GLU A CA 1
ATOM 875 C C . GLU A 1 115 ? -1.654 -0.985 20.175 1.00 89.06 115 GLU A C 1
ATOM 877 O O . GLU A 1 115 ? -0.898 -0.023 19.999 1.00 89.06 115 GLU A O 1
ATOM 882 N N . LYS A 1 116 ? -2.121 -1.710 19.142 1.00 85.06 116 LYS A N 1
ATOM 883 C CA . LYS A 1 116 ? -1.833 -1.367 17.736 1.00 85.06 116 LYS A CA 1
ATOM 884 C C . LYS A 1 116 ? -2.426 -0.010 17.368 1.00 85.06 116 LYS A C 1
ATOM 886 O O . LYS A 1 116 ? -1.731 0.806 16.758 1.00 85.06 116 LYS A O 1
ATOM 891 N N . LEU A 1 117 ? -3.679 0.232 17.755 1.00 87.50 117 LEU A N 1
ATOM 892 C CA . LEU A 1 117 ? -4.371 1.506 17.536 1.00 87.50 117 LEU A CA 1
ATOM 893 C C . LEU A 1 117 ? -3.640 2.657 18.237 1.00 87.50 117 LEU A C 1
ATOM 895 O O . LEU A 1 117 ? -3.385 3.699 17.634 1.00 87.50 117 LEU A O 1
ATOM 899 N N . GLY A 1 118 ? -3.191 2.440 19.475 1.00 83.38 118 GLY A N 1
ATOM 900 C CA . GLY A 1 118 ? -2.409 3.416 20.230 1.00 83.38 118 GLY A CA 1
ATOM 901 C C . GLY A 1 118 ? -1.062 3.774 19.587 1.00 83.38 118 GLY A C 1
ATOM 902 O O . GLY A 1 118 ? -0.617 4.920 19.699 1.00 83.38 118 GLY A O 1
ATOM 903 N N . GLN A 1 119 ? -0.415 2.828 18.894 1.00 83.50 119 GLN A N 1
ATOM 904 C CA . GLN A 1 119 ? 0.878 3.047 18.232 1.00 83.50 119 GLN A CA 1
ATOM 905 C C . GLN A 1 119 ? 0.777 3.688 16.844 1.00 83.50 119 GLN A C 1
ATOM 907 O O . GLN A 1 119 ? 1.727 4.350 16.412 1.00 83.50 119 GLN A O 1
ATOM 912 N N . ILE A 1 120 ? -0.326 3.479 16.124 1.00 84.56 120 ILE A N 1
ATOM 913 C CA . ILE A 1 120 ? -0.492 3.946 14.746 1.00 84.56 120 ILE A CA 1
ATOM 914 C C . ILE A 1 120 ? -1.396 5.178 14.744 1.00 84.56 120 ILE A C 1
ATOM 916 O O . ILE A 1 120 ? -2.621 5.079 14.715 1.00 84.56 120 ILE A O 1
ATOM 920 N N . ARG A 1 121 ? -0.769 6.362 14.732 1.00 83.50 121 ARG A N 1
ATOM 921 C CA . ARG A 1 121 ? -1.459 7.658 14.812 1.00 83.50 121 ARG A CA 1
ATOM 922 C C . ARG A 1 121 ? -2.616 7.783 13.816 1.00 83.50 121 ARG A C 1
ATOM 924 O O . ARG A 1 121 ? -3.690 8.221 14.212 1.00 83.50 121 ARG A O 1
ATOM 931 N N . ILE A 1 122 ? -2.395 7.387 12.562 1.00 84.94 122 ILE A N 1
ATOM 932 C CA . ILE A 1 122 ? -3.386 7.551 11.494 1.00 84.94 122 ILE A CA 1
ATOM 933 C C . ILE A 1 122 ? -4.629 6.677 11.699 1.00 84.94 122 ILE A C 1
ATOM 935 O O . ILE A 1 122 ? -5.735 7.121 11.417 1.00 84.94 122 ILE A O 1
ATOM 939 N N . LEU A 1 123 ? -4.469 5.463 12.241 1.00 88.94 123 LEU A N 1
ATOM 940 C CA . LEU A 1 123 ? -5.602 4.576 12.511 1.00 88.94 123 LEU A CA 1
ATOM 941 C C . LEU A 1 123 ? -6.460 5.126 13.645 1.00 88.94 123 LEU A C 1
ATOM 943 O O . LEU A 1 123 ? -7.675 5.132 13.517 1.00 88.94 123 LEU A O 1
ATOM 947 N N . ARG A 1 124 ? -5.837 5.668 14.695 1.00 88.81 124 ARG A N 1
ATOM 948 C CA . ARG A 1 124 ? -6.550 6.331 15.794 1.00 88.81 124 ARG A CA 1
ATOM 949 C C . ARG A 1 124 ? -7.293 7.591 15.342 1.00 88.81 124 ARG A C 1
ATOM 951 O O . ARG A 1 124 ? -8.399 7.857 15.797 1.00 88.81 124 ARG A O 1
ATOM 958 N N . GLU A 1 125 ? -6.680 8.402 14.478 1.00 89.31 125 GLU A N 1
ATOM 959 C CA . GLU A 1 125 ? -7.345 9.589 13.922 1.00 89.31 125 GLU A CA 1
ATOM 960 C C . GLU A 1 125 ? -8.543 9.198 13.046 1.00 89.31 125 GLU A C 1
ATOM 962 O O . GLU A 1 125 ? -9.598 9.825 13.150 1.00 89.31 125 GLU A O 1
ATOM 967 N N . LEU A 1 126 ? -8.397 8.140 12.242 1.00 90.50 126 LEU A N 1
ATOM 968 C CA . LEU A 1 126 ? -9.457 7.608 11.390 1.00 90.50 126 LEU A CA 1
ATOM 969 C C . LEU A 1 126 ? -10.596 6.972 12.196 1.00 90.50 126 LEU A C 1
ATOM 971 O O . LEU A 1 126 ? -11.754 7.245 11.906 1.00 90.50 126 LEU A O 1
ATOM 975 N N . GLU A 1 127 ? -10.273 6.173 13.213 1.00 92.00 127 GLU A N 1
ATOM 976 C CA . GLU A 1 127 ? -11.238 5.565 14.136 1.00 92.00 127 GLU A CA 1
ATOM 977 C C . GLU A 1 127 ? -12.126 6.643 14.755 1.00 92.00 127 GLU A C 1
ATOM 979 O O . GLU A 1 127 ? -13.334 6.657 14.532 1.00 92.00 127 GLU A O 1
ATOM 984 N N . ARG A 1 128 ? -11.508 7.634 15.410 1.00 91.94 128 ARG A N 1
ATOM 985 C CA . ARG A 1 128 ? -12.225 8.753 16.030 1.00 91.94 128 ARG A CA 1
ATOM 986 C C . ARG A 1 128 ? -13.121 9.486 15.031 1.00 91.94 128 ARG A C 1
ATOM 988 O O . ARG A 1 128 ? -14.228 9.878 15.385 1.00 91.94 128 ARG A O 1
ATOM 995 N N . LYS A 1 129 ? -12.642 9.705 13.803 1.00 92.12 129 LYS A N 1
ATOM 996 C CA . LYS A 1 129 ? -13.418 10.383 12.758 1.00 92.12 129 LYS A CA 1
ATOM 997 C C . LYS A 1 129 ? -14.664 9.576 12.379 1.00 92.12 129 LYS A C 1
ATOM 999 O O . LYS A 1 129 ? -15.756 10.132 12.361 1.00 92.12 129 LYS A O 1
ATOM 1004 N N . ILE A 1 130 ? -14.519 8.272 12.147 1.00 93.25 130 ILE A N 1
ATOM 1005 C CA . ILE A 1 130 ? -15.641 7.390 11.794 1.00 93.25 130 ILE A CA 1
ATOM 1006 C C . ILE A 1 130 ? -16.651 7.299 12.943 1.00 93.25 130 ILE A C 1
ATOM 1008 O O . ILE A 1 130 ? -17.855 7.359 12.703 1.00 93.25 130 ILE A O 1
ATOM 1012 N N . GLU A 1 131 ? -16.195 7.187 14.190 1.00 95.12 131 GLU A N 1
ATOM 1013 C CA . GLU A 1 131 ? -17.090 7.135 15.353 1.00 95.12 131 GLU A CA 1
ATOM 1014 C C . GLU A 1 131 ? -17.875 8.440 15.537 1.00 95.12 131 GLU A C 1
ATOM 1016 O O . GLU A 1 131 ? -19.067 8.406 15.842 1.00 95.12 131 GLU A O 1
ATOM 1021 N N . GLN A 1 132 ? -17.241 9.591 15.290 1.00 94.50 132 GLN A N 1
ATOM 1022 C CA . GLN A 1 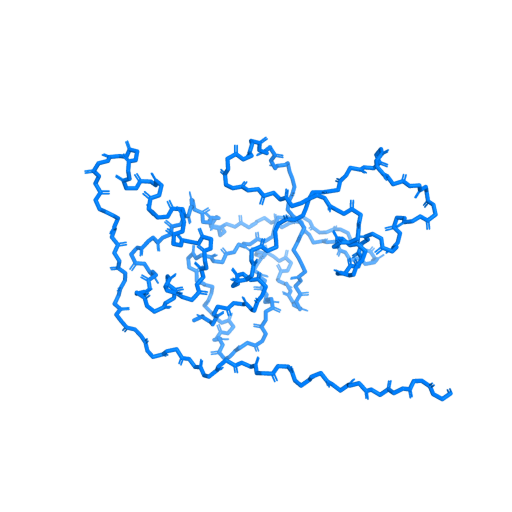132 ? -17.903 10.900 15.309 1.00 94.50 132 GLN A CA 1
ATOM 1023 C C . GLN A 1 132 ? -18.939 11.047 14.187 1.00 94.50 132 GLN A C 1
ATOM 1025 O O . GLN A 1 132 ? -20.021 11.576 14.428 1.00 94.50 132 GLN A O 1
ATOM 1030 N N . GLU A 1 133 ? -18.629 10.576 12.977 1.00 94.12 133 GLU A N 1
ATOM 1031 C CA . GLU A 1 133 ? -19.525 10.659 11.815 1.00 94.12 133 GLU A CA 1
ATOM 1032 C C . GLU A 1 133 ? -20.712 9.689 11.912 1.00 94.12 133 GLU A C 1
ATOM 1034 O O . GLU A 1 133 ? -21.828 10.023 11.519 1.00 94.12 133 GLU A O 1
ATOM 1039 N N . THR A 1 134 ? -20.485 8.482 12.435 1.00 94.31 134 THR A N 1
ATOM 1040 C CA . THR A 1 134 ? -21.509 7.426 12.515 1.00 94.31 134 THR A CA 1
ATOM 1041 C C . THR A 1 134 ? -22.276 7.416 13.836 1.00 94.31 134 THR A C 1
ATOM 1043 O O . THR A 1 134 ? -23.335 6.790 13.922 1.00 94.31 134 THR A O 1
ATOM 1046 N N . GLY A 1 135 ? -21.746 8.067 14.876 1.00 93.62 135 GLY A N 1
ATOM 1047 C CA . GLY A 1 135 ? -22.285 8.039 16.237 1.00 93.62 135 GLY A CA 1
ATOM 1048 C C . GLY A 1 135 ? -22.193 6.667 16.915 1.00 93.62 135 GLY A C 1
ATOM 1049 O O . GLY A 1 135 ? -22.886 6.428 17.903 1.00 93.62 135 GLY A O 1
ATOM 1050 N N . ARG A 1 136 ? -21.391 5.740 16.377 1.00 93.25 136 ARG A N 1
ATOM 1051 C CA . ARG A 1 136 ? -21.230 4.372 16.888 1.00 93.25 136 ARG A CA 1
ATOM 1052 C C . ARG A 1 136 ? -19.766 4.078 17.150 1.00 93.25 136 ARG A C 1
ATOM 1054 O O . ARG A 1 136 ? -18.919 4.440 16.344 1.00 93.25 136 ARG A O 1
ATOM 1061 N N . GLN A 1 137 ? -19.500 3.367 18.239 1.00 91.75 137 GLN A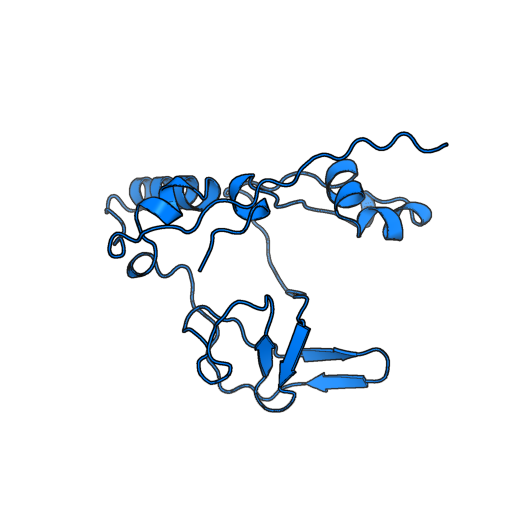 N 1
ATOM 1062 C CA . GLN A 1 137 ? -18.161 2.883 18.544 1.00 91.75 137 GLN A CA 1
ATOM 1063 C C . GLN A 1 137 ? -17.770 1.753 17.583 1.00 91.75 137 GLN A C 1
ATOM 1065 O O . GLN A 1 137 ? -18.586 0.868 17.295 1.00 91.75 137 GLN A O 1
ATOM 1070 N N . LEU A 1 138 ? -16.535 1.777 17.086 1.00 93.19 138 LEU A N 1
ATOM 1071 C CA . LEU A 1 138 ? -16.001 0.720 16.234 1.00 93.19 138 LEU A CA 1
ATOM 1072 C C . LEU A 1 138 ? -15.605 -0.509 17.073 1.00 93.19 138 LEU A C 1
ATOM 1074 O O . LEU A 1 138 ? -15.239 -0.381 18.243 1.00 93.19 138 LEU A O 1
ATOM 1078 N N . PRO A 1 139 ? -15.691 -1.729 16.510 1.00 93.62 139 PRO A N 1
ATOM 1079 C CA . PRO A 1 139 ? -15.247 -2.921 17.219 1.00 93.62 139 PRO A CA 1
ATOM 1080 C C . PRO A 1 139 ? -13.725 -2.897 17.388 1.00 93.62 139 PRO A C 1
ATOM 1082 O O . PRO A 1 139 ? -13.006 -2.432 16.510 1.00 93.62 139 PRO A O 1
ATOM 1085 N N . CYS A 1 140 ? -13.231 -3.463 18.487 1.00 91.25 140 CYS A N 1
ATOM 1086 C CA . CYS A 1 140 ? -11.802 -3.588 18.759 1.00 91.25 140 CYS A CA 1
ATOM 1087 C C . CYS A 1 140 ? -11.428 -5.060 18.954 1.00 91.25 140 CYS A C 1
ATOM 1089 O O . CYS A 1 140 ? -12.209 -5.849 19.491 1.00 91.25 140 CYS A O 1
ATOM 1091 N N . GLY A 1 141 ? -10.233 -5.430 18.504 1.00 90.19 141 GLY A N 1
ATOM 1092 C CA . GLY A 1 141 ? -9.682 -6.762 18.705 1.00 90.19 141 GLY A CA 1
ATOM 1093 C C . GLY A 1 141 ? -9.180 -7.006 20.132 1.00 90.19 141 GLY A C 1
ATOM 1094 O O . GLY A 1 141 ? -9.092 -6.085 20.946 1.00 90.19 141 GLY A O 1
ATOM 1095 N N . PRO A 1 142 ? -8.813 -8.258 20.455 1.00 90.62 142 PRO A N 1
ATOM 1096 C CA . PRO A 1 142 ? -8.262 -8.598 21.763 1.00 90.62 142 PRO A CA 1
ATOM 1097 C C . PRO A 1 142 ? -6.912 -7.905 22.005 1.00 90.62 142 PRO A C 1
ATOM 1099 O O . PRO A 1 142 ? -6.150 -7.665 21.067 1.00 90.62 142 PRO A O 1
ATOM 1102 N N . SER A 1 143 ? -6.604 -7.624 23.275 1.00 89.31 143 SER A N 1
ATOM 1103 C CA . SER A 1 143 ? -5.303 -7.079 23.693 1.00 89.31 143 SER A CA 1
ATOM 1104 C C . SER A 1 143 ? -4.164 -8.025 23.310 1.00 89.31 143 SER A C 1
ATOM 1106 O O . SER A 1 143 ? -4.277 -9.247 23.446 1.00 89.31 143 SER A O 1
ATOM 1108 N N . GLU A 1 144 ? -3.051 -7.461 22.841 1.00 85.75 144 GLU A N 1
ATOM 1109 C CA . GLU A 1 144 ? -1.866 -8.232 22.473 1.00 85.75 144 GLU A CA 1
ATOM 1110 C C . GLU A 1 144 ? -0.575 -7.598 23.006 1.00 85.75 144 GLU A C 1
ATOM 1112 O O . GLU A 1 144 ? -0.424 -6.378 23.094 1.00 85.75 144 GLU A O 1
ATOM 1117 N N . LYS A 1 145 ? 0.419 -8.439 23.314 1.00 82.31 145 LYS A N 1
ATOM 1118 C CA . LYS A 1 145 ? 1.769 -7.958 23.618 1.00 82.31 145 LYS A CA 1
ATOM 1119 C C . LYS A 1 145 ? 2.483 -7.609 22.321 1.00 82.31 145 LYS A C 1
ATOM 1121 O O . LYS A 1 145 ? 2.841 -8.490 21.540 1.00 82.31 145 LYS A O 1
ATOM 1126 N N . LEU A 1 146 ? 2.728 -6.321 22.119 1.00 73.69 146 LEU A N 1
ATOM 1127 C CA . LEU A 1 146 ? 3.503 -5.856 20.979 1.00 73.69 146 LEU A CA 1
ATOM 1128 C C . LEU A 1 146 ? 4.997 -6.133 21.200 1.00 73.69 146 LEU A C 1
ATOM 1130 O O . LEU A 1 146 ? 5.521 -5.847 22.279 1.00 73.69 146 LEU A O 1
ATOM 1134 N N . PRO A 1 147 ? 5.710 -6.673 20.200 1.00 70.38 147 PRO A N 1
ATOM 1135 C CA . PRO A 1 147 ? 7.149 -6.883 20.304 1.00 70.38 147 PRO A CA 1
ATOM 1136 C C . PRO A 1 147 ? 7.899 -5.535 20.382 1.00 70.38 147 PRO A C 1
ATOM 1138 O O . PRO A 1 147 ? 7.366 -4.484 19.999 1.00 70.38 147 PRO A O 1
ATOM 1141 N N . PRO A 1 148 ? 9.148 -5.539 20.880 1.00 64.38 148 PRO A N 1
ATOM 1142 C CA . PRO A 1 148 ? 9.912 -4.318 21.101 1.00 64.38 148 PRO A CA 1
ATOM 1143 C C . PRO A 1 148 ? 10.088 -3.520 19.806 1.00 64.38 148 PRO A C 1
ATOM 1145 O O . PRO A 1 148 ? 10.309 -4.057 18.719 1.00 64.38 148 PRO A O 1
ATOM 1148 N N . THR A 1 149 ? 9.983 -2.198 19.926 1.00 57.72 149 THR A N 1
ATOM 1149 C CA . THR A 1 149 ? 10.131 -1.300 18.778 1.00 57.72 149 THR A CA 1
ATOM 1150 C C . THR A 1 149 ? 11.597 -1.277 18.349 1.00 57.72 149 THR A C 1
ATOM 1152 O O . THR A 1 149 ? 12.469 -0.953 19.154 1.00 57.72 149 THR A O 1
ATOM 1155 N N . ALA A 1 150 ? 11.877 -1.579 17.079 1.00 51.81 150 ALA A N 1
ATOM 1156 C CA . ALA A 1 150 ? 13.223 -1.460 16.529 1.00 51.81 150 ALA A CA 1
ATOM 1157 C C . ALA A 1 150 ? 13.698 0.005 16.617 1.00 51.81 150 ALA A C 1
ATOM 1159 O O . ALA A 1 150 ? 13.206 0.877 15.898 1.00 51.81 150 ALA A O 1
ATOM 1160 N N . ARG A 1 151 ? 14.654 0.290 17.511 1.00 47.94 151 ARG A N 1
ATOM 1161 C CA . ARG A 1 151 ? 15.368 1.572 17.546 1.00 47.94 151 ARG A CA 1
ATOM 1162 C C . ARG A 1 151 ? 16.389 1.574 16.417 1.00 47.94 151 ARG A C 1
ATOM 1164 O O . ARG A 1 151 ? 17.397 0.878 16.487 1.00 47.94 151 ARG A O 1
ATOM 1171 N N . ARG A 1 152 ? 16.161 2.381 15.382 1.00 42.41 152 ARG A N 1
ATOM 1172 C CA . ARG A 1 152 ? 17.221 2.684 14.419 1.00 42.41 152 ARG A CA 1
ATOM 1173 C C . ARG A 1 152 ? 18.216 3.628 15.099 1.00 42.41 152 ARG A C 1
ATOM 1175 O O . ARG A 1 152 ? 17.908 4.799 15.304 1.00 42.41 152 ARG A O 1
ATOM 1182 N N . SER A 1 153 ? 19.387 3.105 15.462 1.00 35.91 153 SER A N 1
ATOM 1183 C CA . SER A 1 153 ? 20.561 3.918 15.790 1.00 35.91 153 SER A CA 1
ATOM 1184 C C . SER A 1 153 ? 20.831 4.864 14.614 1.00 35.91 153 SER A C 1
ATOM 1186 O O . SER A 1 153 ? 21.003 4.419 13.477 1.00 35.91 153 SER A O 1
ATOM 1188 N N . ARG A 1 154 ? 20.804 6.178 14.857 1.00 40.12 154 ARG A N 1
ATOM 1189 C CA . ARG A 1 154 ? 21.373 7.154 13.924 1.00 40.12 154 ARG A CA 1
ATOM 1190 C C . ARG A 1 154 ? 22.890 7.067 14.079 1.00 40.12 154 ARG A C 1
ATOM 1192 O O . ARG A 1 154 ? 23.460 7.781 14.896 1.00 40.12 154 ARG A O 1
ATOM 1199 N N . SER A 1 155 ? 23.544 6.186 13.327 1.00 36.59 155 SER A N 1
ATOM 1200 C CA . SER A 1 155 ? 24.990 6.286 13.140 1.00 36.59 155 SER A CA 1
ATOM 1201 C C . SER A 1 155 ? 25.262 7.508 12.256 1.00 36.59 155 SER A C 1
ATOM 1203 O O . SER A 1 155 ? 25.196 7.427 11.031 1.00 36.59 155 SER A O 1
ATOM 1205 N N . ASN A 1 156 ? 25.509 8.660 12.880 1.00 37.28 156 ASN A N 1
ATOM 1206 C CA . ASN A 1 156 ? 26.186 9.773 12.221 1.00 37.28 156 ASN A CA 1
ATOM 1207 C C . ASN A 1 156 ? 27.653 9.366 12.040 1.00 37.28 156 ASN A C 1
ATOM 1209 O O . ASN A 1 156 ? 28.476 9.583 12.926 1.00 37.28 156 ASN A O 1
ATOM 1213 N N . SER A 1 157 ? 27.971 8.744 10.911 1.00 35.00 157 SER A N 1
ATOM 1214 C CA . SER A 1 157 ? 29.349 8.645 10.439 1.00 35.00 157 SER A CA 1
ATOM 1215 C C . SER A 1 157 ? 29.616 9.884 9.580 1.00 35.00 157 SER A C 1
ATOM 1217 O O . SER A 1 157 ? 28.944 10.035 8.558 1.00 35.00 157 SER A O 1
ATOM 1219 N N . PRO A 1 158 ? 30.529 10.797 9.959 1.00 41.66 158 PRO A N 1
ATOM 1220 C CA . PRO A 1 158 ? 30.975 11.830 9.038 1.00 41.66 158 PRO A CA 1
ATOM 1221 C C . PRO A 1 158 ? 31.714 11.147 7.884 1.00 41.66 158 PRO A C 1
ATOM 1223 O O . PRO A 1 158 ? 32.606 10.326 8.107 1.00 41.66 158 PRO A O 1
ATOM 1226 N N . VAL A 1 159 ? 31.292 11.449 6.658 1.00 44.91 159 VAL A N 1
ATOM 1227 C CA . VAL A 1 159 ? 32.016 11.080 5.439 1.00 44.91 159 VAL A CA 1
ATOM 1228 C C . VAL A 1 159 ? 33.401 11.726 5.541 1.00 44.91 159 VAL A C 1
ATOM 1230 O O . VAL A 1 159 ? 33.489 12.942 5.712 1.00 44.91 159 VAL A O 1
ATOM 1233 N N . LYS A 1 160 ? 34.451 10.900 5.546 1.00 36.62 160 LYS A N 1
ATOM 1234 C CA . LYS A 1 160 ? 35.835 11.346 5.348 1.00 36.62 160 LYS A CA 1
ATOM 1235 C C . LYS A 1 160 ? 36.086 11.579 3.868 1.00 36.62 160 LYS A C 1
ATOM 1237 O O . LYS A 1 160 ? 35.541 10.782 3.072 1.00 36.62 160 LYS A O 1
#

Organism: Eucalyptus grandis (NCBI:txid71139)

Sequence (160 aa):
VNAEPRLRTGFFSFLQSSMLAPHSVDEACTSVGVAKYGRPIGLDEKIKVDLIVIGSVAVDPRTGARLGKVHDIPVEKLLIHDVPVDVICTPTQVIFTNTSIPKPQGIYWDKLSPEKLGQIRILRELERKIEQETGRQLPCGPSEKLPPTARRSRSNSPVK

pLDDT: mean 81.23, std 16.84, range [35.0, 97.75]

Radius of gyration: 18.76 Å; chains: 1; bounding box: 58×41×42 Å

Foldseek 3Di:
DADDPCLLVQDDWDDDPVQDDPVCVVVCPDPVNSVVRTDHDAPPDDDDDPDDDADFPDADLAAQDTHRDDDPDPPPDDDLADARDQWDDDPVDIGGYPHPRDHRPDDPQQQAAPVNCVRRVRNVVVQVVCCVVVVDHDHHHHHDDHPDDDDDPPPPDPDD

Secondary structure (DSSP, 8-state):
-PPPHHHHHT--EE--GGGS-GGGHHHHTSTTHHHHHPEE--TT-----S------SEE-TTT--EE-S-SS--TT---TT----SEEE-SS-EEE----SPPP-S--GGG--HHHHHH-HHHHHHHHHHHHHHSSPPP-PPP--PPPP-----------

InterPro domains:
  IPR002698 5-formyltetrahydrofolate cyclo-ligase [PTHR13017] (70-157)
  IPR037171 NagB/RpiA transferase-like [SSF100950] (26-110)